Protein AF-A0A4Z1ID16-F1 (afdb_monomer)

Structure (mmCIF, N/CA/C/O backbone):
data_AF-A0A4Z1ID16-F1
#
_entry.id   AF-A0A4Z1ID16-F1
#
loop_
_atom_site.group_PDB
_atom_site.id
_atom_site.type_symbol
_atom_site.label_atom_id
_atom_site.label_alt_id
_atom_site.label_comp_id
_atom_site.label_asym_id
_atom_site.label_entity_id
_atom_site.label_seq_id
_atom_site.pdbx_PDB_ins_code
_atom_site.Cartn_x
_atom_site.Cartn_y
_atom_site.Cartn_z
_atom_site.occupancy
_atom_site.B_iso_or_equiv
_atom_site.auth_seq_id
_atom_site.auth_comp_id
_atom_site.auth_asym_id
_atom_site.auth_atom_id
_atom_site.pdbx_PDB_model_num
ATOM 1 N N . MET A 1 1 ? 16.696 -40.443 -11.381 1.00 58.94 1 MET A N 1
ATOM 2 C CA . MET A 1 1 ? 16.618 -39.407 -10.326 1.00 58.94 1 MET A CA 1
ATOM 3 C C . MET A 1 1 ? 15.485 -38.462 -10.694 1.00 58.94 1 MET A C 1
ATOM 5 O O . MET A 1 1 ? 15.493 -37.963 -11.809 1.00 58.94 1 MET A O 1
ATOM 9 N N . ARG A 1 2 ? 14.469 -38.293 -9.840 1.00 61.34 2 ARG A N 1
ATOM 10 C CA . ARG A 1 2 ? 13.385 -37.320 -10.063 1.00 61.34 2 ARG A CA 1
ATOM 11 C C . ARG A 1 2 ? 13.761 -36.040 -9.310 1.00 61.34 2 ARG A C 1
ATOM 13 O O . ARG A 1 2 ? 14.089 -36.170 -8.132 1.00 61.34 2 ARG A O 1
ATOM 20 N N . PRO A 1 3 ? 13.786 -34.855 -9.939 1.00 64.81 3 PRO A N 1
ATOM 21 C CA . PRO A 1 3 ? 14.107 -33.637 -9.212 1.00 64.81 3 PRO A CA 1
ATOM 22 C C . PRO A 1 3 ? 12.997 -33.361 -8.196 1.00 64.81 3 PRO A C 1
ATOM 24 O O . PRO A 1 3 ? 11.813 -33.408 -8.526 1.00 64.81 3 PRO A O 1
ATOM 27 N N . PHE A 1 4 ? 13.392 -33.109 -6.951 1.00 61.41 4 PHE A N 1
ATOM 28 C CA . PHE A 1 4 ? 12.493 -32.610 -5.922 1.00 61.4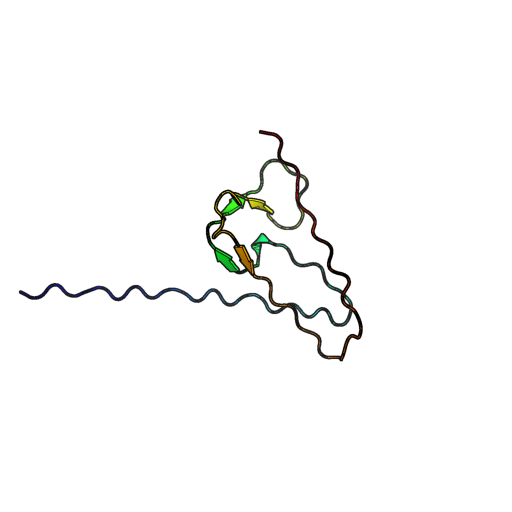1 4 PHE A CA 1
ATOM 29 C C . PHE A 1 4 ? 12.092 -31.183 -6.307 1.00 61.41 4 PHE A C 1
ATOM 31 O O . PHE A 1 4 ? 12.910 -30.267 -6.251 1.00 61.41 4 PHE A O 1
ATOM 38 N N . SER A 1 5 ? 10.849 -30.996 -6.746 1.00 71.94 5 SER A N 1
ATOM 39 C CA . SER A 1 5 ? 10.273 -29.667 -6.926 1.00 71.94 5 SER A CA 1
ATOM 40 C C . SER A 1 5 ? 10.121 -29.013 -5.556 1.00 71.94 5 SER A C 1
ATOM 42 O O . SER A 1 5 ? 9.353 -29.485 -4.718 1.00 71.94 5 SER A O 1
ATOM 44 N N . VAL A 1 6 ? 10.865 -27.933 -5.323 1.00 62.91 6 VAL A N 1
ATOM 45 C CA . VAL A 1 6 ? 10.660 -27.051 -4.174 1.00 62.91 6 VAL A CA 1
ATOM 46 C C . VAL A 1 6 ? 9.331 -26.334 -4.397 1.00 62.91 6 VAL A C 1
ATOM 48 O O . VAL A 1 6 ? 9.204 -25.511 -5.301 1.00 62.91 6 VAL A O 1
ATOM 51 N N . LEU A 1 7 ? 8.318 -26.690 -3.609 1.00 55.31 7 LEU A N 1
ATOM 52 C CA . LEU A 1 7 ? 7.050 -25.975 -3.577 1.00 55.31 7 LEU A CA 1
ATOM 53 C C . LEU A 1 7 ? 7.316 -24.616 -2.917 1.00 55.31 7 LEU A C 1
ATOM 55 O O . LEU A 1 7 ? 7.602 -24.554 -1.722 1.00 55.31 7 LEU A O 1
ATOM 59 N N . ALA A 1 8 ? 7.295 -23.537 -3.697 1.00 59.44 8 ALA A N 1
ATOM 60 C CA . ALA A 1 8 ? 7.425 -22.190 -3.159 1.00 59.44 8 ALA A CA 1
ATOM 61 C C . ALA A 1 8 ? 6.236 -21.908 -2.226 1.00 59.44 8 ALA A C 1
ATOM 63 O O . ALA A 1 8 ? 5.089 -21.865 -2.672 1.00 59.44 8 ALA A O 1
ATOM 64 N N . LEU A 1 9 ? 6.499 -21.727 -0.928 1.00 48.34 9 LEU A N 1
ATOM 65 C CA . LEU A 1 9 ? 5.519 -21.159 -0.007 1.00 48.34 9 LEU A CA 1
ATOM 66 C C . LEU A 1 9 ? 5.387 -19.671 -0.347 1.00 48.34 9 LEU A C 1
ATOM 68 O O . LEU A 1 9 ? 6.226 -18.865 0.050 1.00 48.34 9 LEU A O 1
ATOM 72 N N . ALA A 1 10 ? 4.347 -19.304 -1.092 1.00 55.50 10 ALA A N 1
ATOM 73 C CA . ALA A 1 10 ? 3.938 -17.910 -1.182 1.00 55.50 10 ALA A CA 1
ATOM 74 C C . ALA A 1 10 ? 3.471 -17.468 0.214 1.00 55.50 10 ALA A C 1
ATOM 76 O O . ALA A 1 10 ? 2.492 -18.003 0.740 1.00 55.50 10 ALA A O 1
ATOM 77 N N . SER A 1 11 ? 4.181 -16.526 0.842 1.00 55.31 11 SER A N 1
ATOM 78 C CA . SER A 1 11 ? 3.671 -15.870 2.041 1.00 55.31 11 SER A CA 1
ATOM 79 C C . SER A 1 11 ? 2.456 -15.040 1.636 1.00 55.31 11 SER A C 1
ATOM 81 O O . SER A 1 11 ? 2.546 -14.087 0.865 1.00 55.31 11 SER A O 1
ATOM 83 N N . LEU A 1 12 ? 1.284 -15.417 2.138 1.00 54.41 12 LEU A N 1
ATOM 84 C CA . LEU A 1 12 ? 0.121 -14.545 2.087 1.00 54.41 12 LEU A CA 1
ATOM 85 C C . LEU A 1 12 ? 0.393 -13.420 3.087 1.00 54.41 12 LEU A C 1
ATOM 87 O O . LEU A 1 12 ? 0.215 -13.601 4.291 1.00 54.41 12 LEU A O 1
ATOM 91 N N . ALA A 1 13 ? 0.898 -12.283 2.609 1.00 57.50 13 ALA A N 1
ATOM 92 C CA . ALA A 1 13 ? 0.925 -11.071 3.412 1.00 57.50 13 ALA A CA 1
ATOM 93 C C . ALA A 1 13 ? -0.522 -10.771 3.828 1.00 57.50 13 ALA A C 1
ATOM 95 O O . ALA A 1 13 ? -1.368 -10.463 2.990 1.00 57.50 13 ALA A O 1
ATOM 96 N N . SER A 1 14 ? -0.831 -10.931 5.116 1.00 56.56 14 SER A N 1
ATOM 97 C CA . SER A 1 14 ? -2.130 -10.528 5.641 1.00 56.56 14 SER A CA 1
ATOM 98 C C . SER A 1 14 ? -2.177 -9.008 5.602 1.00 56.56 14 SER A C 1
ATOM 100 O O . SER A 1 14 ? -1.415 -8.359 6.318 1.00 56.56 14 SER A O 1
ATOM 102 N N . ALA A 1 15 ? -3.060 -8.438 4.779 1.00 63.12 15 ALA A N 1
ATOM 103 C CA . ALA A 1 15 ? -3.346 -7.010 4.837 1.00 63.12 15 ALA A CA 1
ATOM 104 C C . ALA A 1 15 ? -3.718 -6.636 6.276 1.00 63.12 15 ALA A C 1
ATOM 106 O O . ALA A 1 15 ? -4.515 -7.333 6.914 1.00 63.12 15 ALA A O 1
ATOM 107 N N . ALA A 1 16 ? -3.179 -5.529 6.781 1.00 69.25 16 ALA A N 1
ATOM 108 C CA . ALA A 1 16 ? -3.715 -4.933 7.992 1.00 69.25 16 ALA A CA 1
ATOM 109 C C . ALA A 1 16 ? -5.180 -4.552 7.726 1.00 69.25 16 ALA A C 1
ATOM 111 O O . ALA A 1 16 ? -5.471 -3.783 6.808 1.00 69.25 16 ALA A O 1
ATOM 112 N N . VAL A 1 17 ? -6.105 -5.120 8.502 1.00 82.81 17 VAL A N 1
ATOM 113 C CA . VAL A 1 17 ? -7.513 -4.723 8.450 1.00 82.81 17 VAL A CA 1
ATOM 114 C C . VAL A 1 17 ? -7.666 -3.472 9.304 1.00 82.81 17 VAL A C 1
ATOM 116 O O . VAL A 1 17 ? -7.569 -3.536 10.530 1.00 82.81 17 VAL A O 1
ATOM 119 N N . VAL A 1 18 ? -7.896 -2.328 8.665 1.00 89.00 18 VAL A N 1
ATOM 120 C CA . VAL A 1 18 ? -7.992 -1.050 9.379 1.00 89.00 18 VAL A CA 1
ATOM 121 C C . VAL A 1 18 ? -9.437 -0.753 9.749 1.00 89.00 18 VAL A C 1
ATOM 123 O O . VAL A 1 18 ? -10.306 -0.713 8.879 1.00 89.00 18 VAL A O 1
ATOM 126 N N . ASP A 1 19 ? -9.690 -0.515 11.038 1.00 90.88 19 ASP A N 1
ATOM 127 C CA . ASP A 1 19 ? -10.994 -0.044 11.507 1.00 90.88 19 ASP A CA 1
ATOM 128 C C . ASP A 1 19 ? -11.198 1.435 11.145 1.00 90.88 19 ASP A C 1
ATOM 130 O O . ASP A 1 19 ? -10.482 2.317 11.617 1.00 90.88 19 ASP A O 1
ATOM 134 N N . VAL A 1 20 ? -12.201 1.702 10.312 1.00 91.50 20 VAL A N 1
ATOM 135 C CA . VAL A 1 20 ? -12.590 3.035 9.839 1.00 91.50 20 VAL A CA 1
ATOM 136 C C . VAL A 1 20 ? -13.867 3.556 10.502 1.00 91.50 20 VAL A C 1
ATOM 138 O O . VAL A 1 20 ? -14.411 4.569 10.070 1.00 91.50 20 VAL A O 1
ATOM 141 N N . THR A 1 21 ? -14.342 2.920 11.578 1.00 90.69 21 THR A N 1
ATOM 142 C CA . THR A 1 21 ? -15.575 3.293 12.303 1.00 90.69 21 THR A CA 1
ATOM 143 C C . THR A 1 21 ? -15.631 4.770 12.708 1.00 90.69 21 THR A C 1
ATOM 145 O O . THR A 1 21 ? -16.711 5.356 12.736 1.00 90.69 21 THR A O 1
ATOM 148 N N . LYS A 1 22 ? -14.482 5.394 12.996 1.00 89.88 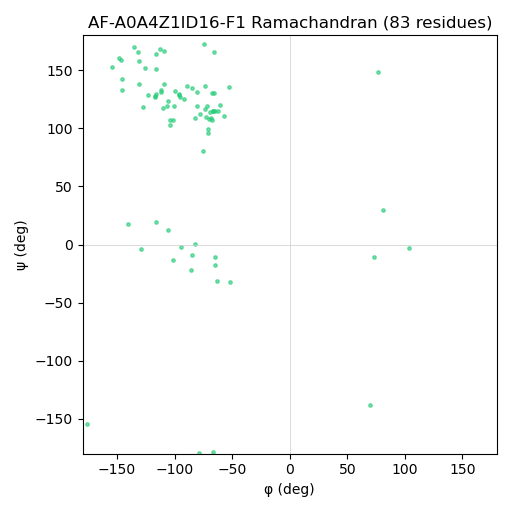22 LYS A N 1
ATOM 149 C CA . LYS A 1 22 ? -14.371 6.827 13.337 1.00 89.88 22 LYS A CA 1
ATOM 150 C C . LYS A 1 22 ? -13.562 7.630 12.310 1.00 89.88 22 LYS A C 1
ATOM 152 O O . LYS A 1 22 ? -13.075 8.714 12.619 1.00 89.88 22 LYS A O 1
ATOM 157 N N . GLY A 1 23 ? -13.418 7.094 11.099 1.00 90.25 23 GLY A N 1
ATOM 158 C CA . GLY A 1 23 ? -12.423 7.537 10.130 1.00 90.25 23 GLY A CA 1
ATOM 159 C C . GLY A 1 23 ? -11.029 7.015 10.480 1.00 90.25 23 GLY A C 1
ATOM 160 O O . GLY A 1 23 ? -10.694 6.816 11.647 1.00 90.25 23 GLY A O 1
ATOM 161 N N . ALA A 1 24 ? -10.213 6.776 9.457 1.00 91.50 24 ALA A N 1
ATOM 162 C CA . ALA A 1 24 ? -8.824 6.381 9.635 1.00 91.50 24 ALA A CA 1
ATOM 163 C C . ALA A 1 24 ? -7.964 6.916 8.496 1.00 91.50 24 ALA A C 1
ATOM 165 O O . ALA A 1 24 ? -8.451 7.224 7.406 1.00 91.50 24 ALA A O 1
ATOM 166 N N . LYS A 1 25 ? -6.663 6.973 8.764 1.00 92.88 25 LYS A N 1
ATOM 167 C CA . LYS A 1 25 ? -5.633 7.144 7.753 1.00 92.88 25 LYS A CA 1
ATOM 168 C C . LYS A 1 25 ? -4.843 5.847 7.666 1.00 92.88 25 LYS A C 1
ATOM 170 O O . LYS A 1 25 ? -4.446 5.308 8.695 1.00 92.88 25 LYS A O 1
ATOM 175 N N . VAL A 1 26 ? -4.623 5.373 6.445 1.00 93.25 2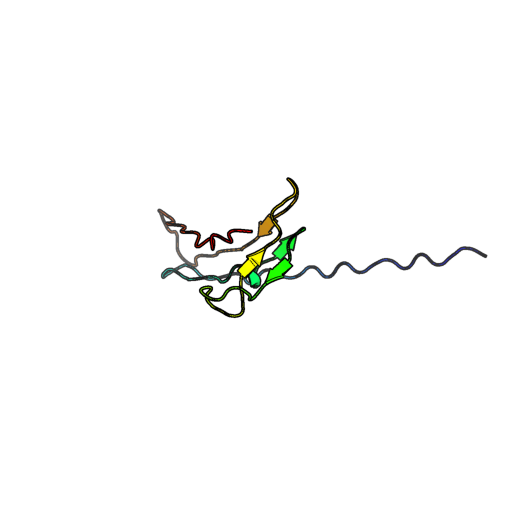6 VAL A N 1
ATOM 176 C CA . VAL A 1 26 ? -3.858 4.157 6.164 1.00 93.25 26 VAL A CA 1
ATOM 177 C C . VAL A 1 26 ? -2.727 4.519 5.225 1.00 93.25 26 VAL A C 1
ATOM 179 O O . VAL A 1 26 ? -2.966 5.161 4.204 1.00 93.25 26 VAL A O 1
ATOM 182 N N . GLU A 1 27 ? -1.509 4.138 5.590 1.00 94.06 27 GLU A N 1
ATOM 183 C CA . GLU A 1 27 ? -0.339 4.351 4.743 1.00 94.06 27 GLU A CA 1
ATOM 184 C C . GLU A 1 27 ? -0.287 3.245 3.676 1.00 94.06 27 GLU A C 1
ATOM 186 O O . GLU A 1 27 ? -0.454 2.060 3.987 1.00 94.06 27 GLU A O 1
ATOM 191 N N . ALA A 1 28 ? -0.102 3.618 2.408 1.00 94.38 28 ALA A N 1
ATOM 192 C CA . ALA A 1 28 ? -0.204 2.688 1.281 1.00 94.38 28 ALA A CA 1
ATOM 193 C C . ALA A 1 28 ? 0.859 1.576 1.340 1.00 94.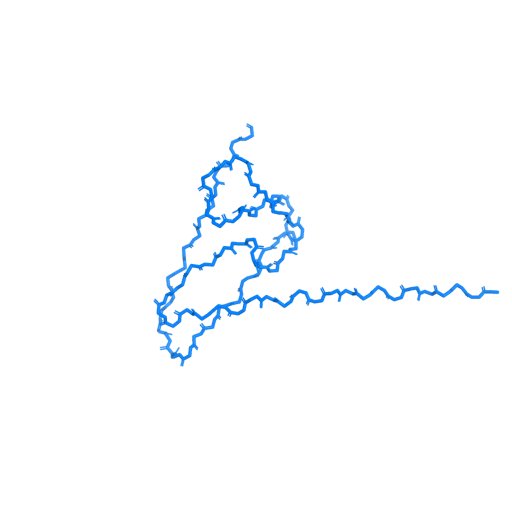38 28 ALA A C 1
ATOM 195 O O . ALA A 1 28 ? 0.591 0.445 0.939 1.00 94.38 28 ALA A O 1
ATOM 196 N N . GLU A 1 29 ? 2.033 1.873 1.902 1.00 94.19 29 GLU A N 1
ATOM 197 C CA . GLU A 1 29 ? 3.134 0.929 2.101 1.00 94.19 29 GLU A CA 1
ATOM 198 C C . GLU A 1 29 ? 2.811 -0.207 3.085 1.00 94.19 29 GLU A C 1
ATOM 200 O O . GLU A 1 29 ? 3.569 -1.169 3.173 1.00 94.19 29 GLU A O 1
ATOM 205 N N . THR A 1 30 ? 1.689 -0.122 3.808 1.00 93.19 30 THR A N 1
ATOM 206 C CA . THR A 1 30 ? 1.215 -1.183 4.717 1.00 93.19 30 THR A CA 1
ATOM 207 C C . THR A 1 30 ? 0.205 -2.139 4.073 1.00 93.19 30 THR A C 1
ATOM 209 O O . THR A 1 30 ? -0.246 -3.090 4.714 1.00 93.19 30 THR A O 1
ATOM 212 N N . GLY A 1 31 ? -0.167 -1.893 2.812 1.00 92.75 31 GLY A N 1
ATOM 213 C CA . GLY A 1 31 ? -1.077 -2.742 2.050 1.00 92.75 31 GLY A CA 1
ATOM 214 C C . GLY A 1 31 ? -0.432 -3.999 1.477 1.00 92.75 31 GLY A C 1
ATOM 215 O O . GLY A 1 31 ? 0.765 -4.243 1.613 1.00 92.75 31 GLY A O 1
ATOM 216 N N . ILE A 1 32 ? -1.239 -4.792 0.772 1.00 94.56 32 ILE A N 1
ATOM 217 C CA . ILE A 1 32 ? -0.716 -5.870 -0.072 1.00 94.56 32 ILE A CA 1
ATOM 218 C C . ILE A 1 32 ? -0.257 -5.248 -1.388 1.00 94.56 32 ILE A C 1
ATOM 220 O O . ILE A 1 32 ? -1.064 -4.660 -2.111 1.00 94.56 32 ILE A O 1
ATOM 224 N N . LEU A 1 33 ? 1.034 -5.387 -1.680 1.00 95.25 33 LEU A N 1
ATOM 225 C CA . LEU A 1 33 ? 1.681 -4.844 -2.869 1.00 95.25 33 LEU A CA 1
ATOM 226 C C . LEU A 1 33 ? 1.763 -5.920 -3.958 1.00 95.25 33 LEU A C 1
ATOM 228 O O . LEU A 1 33 ? 2.260 -7.016 -3.705 1.00 95.25 33 LEU A O 1
ATOM 232 N N . ASN A 1 34 ? 1.304 -5.603 -5.168 1.00 96.06 34 ASN A N 1
ATOM 233 C CA . ASN A 1 34 ? 1.448 -6.455 -6.348 1.00 96.06 34 ASN A CA 1
ATOM 234 C C . ASN A 1 34 ? 2.065 -5.647 -7.491 1.00 96.06 34 ASN A C 1
ATOM 236 O O . ASN A 1 34 ? 1.480 -4.646 -7.898 1.00 96.06 34 ASN A O 1
ATOM 240 N N . GLY A 1 35 ? 3.240 -6.056 -7.973 1.00 96.06 35 GLY A N 1
ATOM 241 C CA . GLY A 1 35 ? 3.966 -5.363 -9.052 1.00 96.06 35 GLY A CA 1
ATOM 242 C C . GLY A 1 35 ? 4.624 -4.031 -8.658 1.00 96.06 35 GLY A C 1
ATOM 243 O O . GLY A 1 35 ? 5.465 -3.527 -9.388 1.00 96.06 35 GLY A O 1
ATOM 244 N N . VAL A 1 36 ? 4.325 -3.503 -7.470 1.00 96.25 36 VAL A N 1
ATOM 245 C CA . VAL A 1 36 ? 4.792 -2.196 -6.978 1.00 96.25 36 VAL A CA 1
ATOM 246 C C . VAL A 1 36 ? 5.819 -2.319 -5.850 1.00 96.25 36 VAL A C 1
ATOM 248 O O . VAL A 1 36 ? 5.979 -3.374 -5.235 1.00 96.25 36 VAL A O 1
ATOM 251 N N . THR A 1 37 ? 6.505 -1.217 -5.538 1.00 96.00 37 THR A N 1
ATOM 252 C CA . THR A 1 37 ? 7.524 -1.149 -4.472 1.00 96.00 37 THR A CA 1
ATOM 253 C C . THR A 1 37 ? 7.318 0.057 -3.560 1.00 96.00 37 THR A C 1
ATOM 255 O O . THR A 1 37 ? 6.565 0.971 -3.889 1.00 96.00 37 THR A O 1
ATOM 258 N N . VAL A 1 38 ? 7.982 0.071 -2.401 1.00 95.94 38 VAL A N 1
ATOM 259 C CA . VA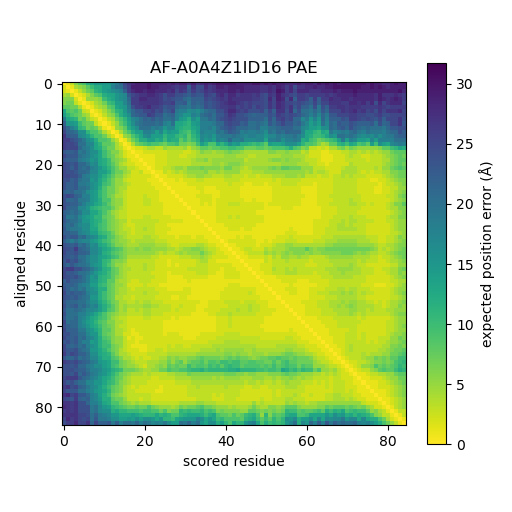L A 1 38 ? 7.971 1.214 -1.474 1.00 95.94 38 VAL A CA 1
ATOM 260 C C . VAL A 1 38 ? 9.207 2.077 -1.708 1.00 95.94 38 VAL A C 1
ATOM 262 O O . VAL A 1 38 ? 10.328 1.570 -1.712 1.00 95.94 38 VAL A O 1
ATOM 265 N N . GLY A 1 39 ? 8.995 3.380 -1.876 1.00 93.88 39 GLY A N 1
ATOM 266 C CA . GLY A 1 39 ? 10.037 4.400 -1.935 1.00 93.88 39 GLY A CA 1
ATOM 267 C C . GLY A 1 39 ? 9.927 5.394 -0.783 1.00 93.88 39 GLY A C 1
ATOM 268 O O . GLY A 1 39 ? 8.901 5.489 -0.115 1.00 93.88 39 GLY A O 1
ATOM 2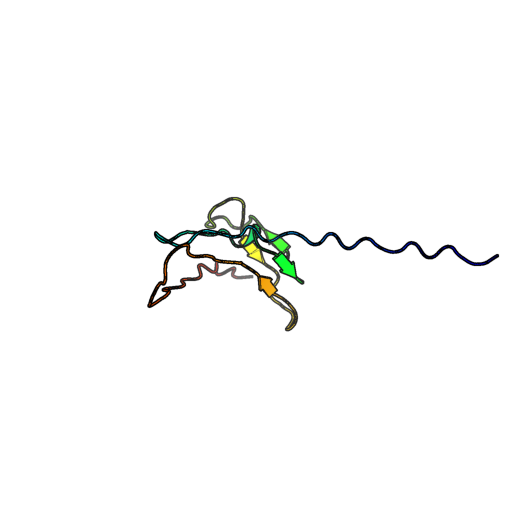69 N N . ASN A 1 40 ? 10.997 6.149 -0.548 1.00 94.44 40 ASN A N 1
ATOM 270 C CA . ASN A 1 40 ? 11.064 7.184 0.491 1.00 94.44 40 ASN A CA 1
ATOM 271 C C . ASN A 1 40 ? 11.812 8.447 0.023 1.00 94.44 40 ASN A C 1
ATOM 273 O O . ASN A 1 40 ? 12.256 9.256 0.837 1.00 94.44 40 ASN A O 1
ATOM 277 N N . ASN A 1 41 ? 11.965 8.615 -1.291 1.00 90.81 41 ASN A N 1
ATOM 278 C CA . ASN A 1 41 ? 12.590 9.782 -1.894 1.00 90.81 41 ASN A CA 1
ATOM 279 C C . ASN A 1 41 ? 11.908 10.108 -3.236 1.00 90.81 41 ASN A C 1
ATOM 281 O O . ASN A 1 41 ? 11.751 9.194 -4.047 1.00 90.81 41 ASN A O 1
ATOM 285 N N . PRO A 1 42 ? 11.547 11.375 -3.510 1.00 87.75 42 PRO A N 1
ATOM 286 C CA . PRO A 1 42 ? 11.669 12.542 -2.629 1.00 87.75 42 PRO A CA 1
ATOM 287 C C . PRO A 1 42 ? 10.773 12.460 -1.380 1.00 87.75 42 PRO A C 1
ATOM 289 O O . PRO A 1 42 ? 9.878 11.622 -1.285 1.00 87.75 42 PRO A O 1
ATOM 292 N N . GLY A 1 43 ? 11.046 13.322 -0.396 1.00 87.25 43 GLY A N 1
ATOM 293 C CA . GLY A 1 43 ? 10.217 13.468 0.806 1.00 87.25 43 GLY A CA 1
ATOM 294 C C . GLY A 1 43 ? 8.814 14.037 0.525 1.00 87.25 43 GLY A C 1
ATOM 295 O O . GLY A 1 43 ? 8.462 14.341 -0.610 1.00 87.25 43 GLY A O 1
ATOM 296 N N . GLY A 1 44 ? 8.006 14.223 1.577 1.00 88.25 44 GLY A N 1
ATOM 297 C CA . GLY A 1 44 ? 6.646 14.799 1.490 1.00 88.25 44 GLY A CA 1
ATOM 298 C C . GLY A 1 44 ? 5.499 13.780 1.604 1.00 88.25 44 GLY A C 1
ATOM 299 O O . GLY A 1 44 ? 4.315 14.151 1.650 1.00 88.25 44 GLY A O 1
ATOM 300 N N . PHE A 1 45 ? 5.850 12.499 1.700 1.00 92.19 45 PHE A N 1
ATOM 301 C CA . PHE A 1 45 ? 4.961 11.426 2.133 1.00 92.19 45 PHE A CA 1
ATOM 302 C C . PHE A 1 45 ? 4.726 11.472 3.649 1.00 92.19 45 PHE A C 1
ATOM 304 O O . PHE A 1 45 ? 5.303 12.281 4.377 1.00 92.19 45 PHE A O 1
ATOM 311 N N . SER A 1 46 ? 3.817 10.629 4.114 1.00 92.38 46 SER A N 1
ATOM 312 C CA . SER A 1 46 ? 3.620 10.348 5.532 1.00 92.38 46 SER A CA 1
ATOM 313 C C . SER A 1 46 ? 4.017 8.916 5.849 1.00 92.38 46 SER A C 1
ATOM 315 O O . SER A 1 46 ? 4.230 8.141 4.931 1.00 92.38 46 SER A O 1
ATOM 317 N N . GLY A 1 47 ? 4.126 8.569 7.131 1.00 92.56 47 GLY A N 1
ATOM 318 C CA . GLY A 1 47 ? 4.600 7.238 7.496 1.00 92.56 47 GLY A CA 1
ATOM 319 C C . GLY A 1 47 ? 6.081 7.079 7.162 1.00 92.56 47 GLY A C 1
ATOM 320 O O . GLY 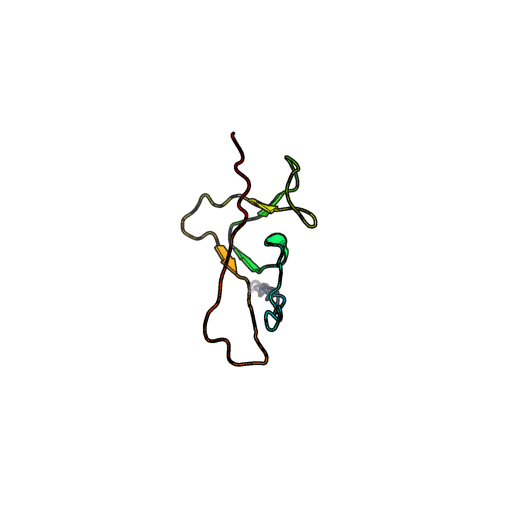A 1 47 ? 6.875 7.985 7.430 1.00 92.56 47 GLY A O 1
ATOM 321 N N . SER A 1 48 ? 6.450 5.924 6.614 1.00 94.19 48 SER A N 1
ATOM 322 C CA . SER A 1 48 ? 7.842 5.595 6.282 1.00 94.19 48 SER A CA 1
ATOM 323 C C . SER A 1 48 ? 8.161 5.755 4.798 1.00 94.19 48 SER A C 1
ATOM 325 O O . SER A 1 48 ? 9.343 5.779 4.440 1.00 94.19 48 SER A O 1
ATOM 327 N N . GLY A 1 49 ? 7.143 5.896 3.945 1.00 94.38 49 GLY A N 1
ATOM 328 C CA . GLY A 1 49 ? 7.339 6.017 2.509 1.00 94.38 49 GLY A CA 1
ATOM 329 C C . GLY A 1 49 ? 6.058 6.265 1.722 1.00 94.38 49 GLY A C 1
ATOM 330 O O . GLY A 1 49 ? 5.079 6.822 2.205 1.00 94.38 49 GLY A O 1
ATOM 331 N N . PHE A 1 50 ? 6.101 5.869 0.457 1.00 94.50 50 PHE A N 1
ATOM 332 C CA . PHE A 1 50 ? 4.968 5.833 -0.458 1.00 94.50 50 PHE A CA 1
ATOM 333 C C . PHE A 1 50 ? 5.135 4.653 -1.417 1.00 94.50 50 PHE A C 1
ATOM 335 O O . PHE A 1 50 ? 6.244 4.162 -1.635 1.00 94.50 50 PHE A O 1
ATOM 342 N N . VAL A 1 51 ? 4.036 4.203 -2.020 1.00 95.00 51 VAL A N 1
ATOM 343 C CA . VAL A 1 51 ? 4.091 3.159 -3.048 1.00 95.00 51 VAL A CA 1
ATOM 344 C C . VAL A 1 51 ? 4.385 3.778 -4.413 1.00 95.00 51 VAL A C 1
ATOM 346 O O . VAL A 1 51 ? 3.788 4.787 -4.788 1.00 95.00 51 VAL A O 1
ATOM 349 N N . GLN A 1 52 ? 5.299 3.162 -5.156 1.00 94.12 52 GLN A N 1
ATOM 350 C CA . GLN A 1 52 ? 5.772 3.601 -6.464 1.00 94.12 52 GLN A CA 1
ATOM 351 C C . GLN A 1 52 ? 5.870 2.443 -7.462 1.00 94.12 52 GLN A C 1
ATOM 353 O O . GLN A 1 52 ? 5.799 1.272 -7.086 1.00 94.12 52 GLN A O 1
ATOM 358 N N . GLY A 1 53 ? 6.092 2.787 -8.734 1.00 92.81 53 GLY A N 1
ATOM 359 C CA . GLY A 1 53 ? 6.234 1.806 -9.814 1.00 92.81 53 GLY A CA 1
ATOM 360 C C . GLY A 1 53 ? 4.901 1.282 -10.339 1.00 92.81 53 GLY A C 1
ATOM 361 O O . GLY A 1 53 ? 4.840 0.146 -10.762 1.00 92.81 53 GLY A O 1
ATOM 362 N N . PHE A 1 54 ? 3.837 2.087 -10.281 1.00 93.38 54 PHE A N 1
ATOM 363 C CA . PHE A 1 54 ? 2.589 1.798 -10.991 1.00 93.38 54 PHE A CA 1
ATOM 364 C C . PHE A 1 54 ? 2.766 2.097 -12.487 1.00 93.38 54 PHE A C 1
ATOM 366 O O . PHE A 1 54 ? 2.406 3.184 -12.947 1.00 93.38 54 PHE A O 1
ATOM 373 N N . ASP A 1 55 ? 3.377 1.177 -13.229 1.00 93.69 55 ASP A N 1
ATOM 374 C CA . ASP A 1 55 ? 3.689 1.344 -14.655 1.00 93.69 55 ASP A CA 1
ATOM 375 C C . ASP A 1 55 ? 3.232 0.179 -15.548 1.00 93.69 55 ASP A C 1
ATOM 377 O O . ASP A 1 55 ? 3.258 0.303 -16.777 1.00 93.69 55 ASP A O 1
ATOM 381 N N . ALA A 1 56 ? 2.690 -0.887 -14.958 1.00 95.62 56 ALA A N 1
ATOM 382 C CA . ALA A 1 56 ? 2.007 -1.970 -15.646 1.00 95.62 56 ALA A CA 1
ATOM 383 C C . ALA A 1 56 ? 0.523 -2.067 -15.249 1.00 95.62 56 ALA A C 1
ATOM 385 O O . ALA A 1 56 ? 0.105 -1.768 -14.133 1.00 95.62 56 ALA A O 1
ATOM 386 N N . ALA A 1 57 ? -0.311 -2.554 -16.175 1.00 97.38 57 ALA A N 1
ATOM 387 C CA . ALA A 1 57 ? -1.758 -2.689 -15.958 1.00 97.38 57 ALA A CA 1
ATOM 388 C C . ALA A 1 57 ? -2.139 -3.698 -14.853 1.00 97.38 57 ALA A C 1
ATOM 390 O O . ALA A 1 57 ? -3.273 -3.691 -14.380 1.00 97.38 57 ALA A O 1
ATOM 391 N N . SER A 1 58 ? -1.217 -4.583 -14.469 1.00 96.81 58 SER A N 1
ATOM 392 C CA . SER A 1 58 ? -1.393 -5.561 -13.390 1.00 96.81 58 SER A CA 1
ATOM 393 C C . SER A 1 58 ? -1.072 -5.016 -11.996 1.00 96.81 58 SER A C 1
ATOM 395 O O . SER A 1 58 ? -1.306 -5.715 -11.008 1.00 96.81 58 SER A O 1
ATOM 397 N N . ASP A 1 59 ? -0.503 -3.816 -11.906 1.00 97.12 59 ASP A N 1
ATOM 398 C CA . ASP A 1 59 ? 0.006 -3.274 -10.652 1.00 97.12 59 ASP A CA 1
ATOM 399 C C . ASP A 1 59 ? -1.132 -2.836 -9.736 1.00 97.12 59 ASP A C 1
ATOM 401 O O . ASP A 1 59 ? -2.102 -2.203 -10.160 1.00 97.12 59 ASP A O 1
ATOM 405 N N . SER A 1 60 ? -1.027 -3.169 -8.450 1.00 95.75 60 SER A N 1
ATOM 406 C CA . SER A 1 60 ? -2.072 -2.834 -7.484 1.00 95.75 60 SER A CA 1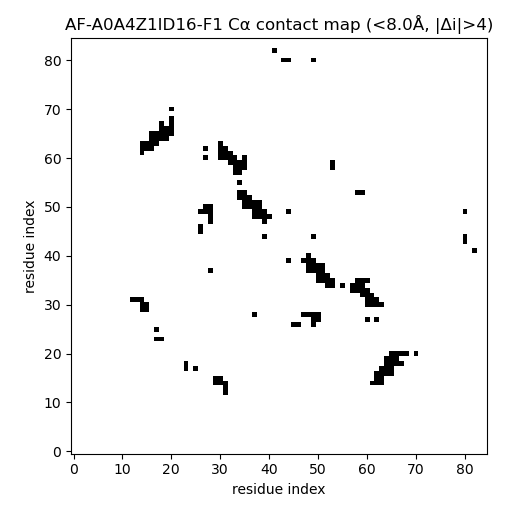
ATOM 407 C C . SER A 1 60 ? -1.548 -2.717 -6.060 1.00 95.75 60 SER A C 1
ATOM 409 O O . SER A 1 60 ? -0.616 -3.420 -5.663 1.00 95.75 60 SER A O 1
ATOM 411 N N . VAL A 1 61 ? -2.241 -1.903 -5.265 1.00 95.19 61 VAL A N 1
ATOM 412 C CA . VAL A 1 61 ? -2.180 -1.932 -3.800 1.00 95.19 61 VAL A CA 1
ATOM 413 C C . VAL A 1 61 ? -3.559 -2.295 -3.279 1.00 95.19 61 VAL A C 1
ATOM 415 O O . VAL A 1 61 ? -4.540 -1.637 -3.620 1.00 95.19 61 VAL A O 1
ATOM 418 N N . THR A 1 62 ? -3.634 -3.319 -2.431 1.00 94.62 62 THR A N 1
ATOM 419 C CA . THR A 1 62 ? -4.882 -3.694 -1.756 1.00 94.62 62 THR A CA 1
ATOM 420 C C . THR A 1 62 ? -4.841 -3.273 -0.292 1.00 94.62 62 THR A C 1
ATOM 422 O O . THR A 1 62 ? -3.964 -3.699 0.462 1.00 94.62 62 THR A O 1
ATOM 425 N N . ILE A 1 63 ? -5.826 -2.469 0.115 1.00 92.25 63 ILE A N 1
ATOM 426 C CA . ILE A 1 63 ? -6.071 -2.070 1.504 1.00 92.25 63 ILE A CA 1
ATOM 427 C C . ILE A 1 63 ? -7.425 -2.630 1.932 1.00 92.25 63 ILE A C 1
ATOM 429 O O . ILE A 1 63 ? -8.424 -2.430 1.241 1.00 92.25 63 ILE A O 1
ATOM 433 N N . THR A 1 64 ? -7.467 -3.310 3.079 1.00 90.94 64 THR A N 1
ATOM 434 C CA . THR A 1 64 ? -8.720 -3.821 3.647 1.00 90.94 64 THR A CA 1
ATOM 435 C C . THR A 1 64 ? -9.188 -2.898 4.762 1.00 90.94 64 THR A C 1
ATOM 437 O O . THR A 1 64 ? -8.498 -2.714 5.764 1.00 90.94 64 THR A O 1
ATOM 440 N N . LEU A 1 65 ? -10.374 -2.322 4.589 1.00 88.94 65 LEU A N 1
ATOM 441 C CA . LEU A 1 65 ? -11.015 -1.451 5.569 1.00 88.94 65 LEU A CA 1
ATOM 442 C C . LEU A 1 65 ? -12.212 -2.183 6.174 1.00 88.94 65 LEU A C 1
ATOM 444 O O . LEU A 1 65 ? -12.976 -2.823 5.453 1.00 88.94 65 LEU A O 1
ATOM 448 N N . GLN A 1 66 ? -12.394 -2.064 7.485 1.00 90.81 66 GLN A N 1
ATOM 449 C CA . GLN A 1 66 ? -13.551 -2.607 8.192 1.00 90.81 66 GLN A CA 1
ATOM 450 C C . GLN A 1 66 ? -14.243 -1.524 9.007 1.00 90.81 66 GLN A C 1
ATOM 452 O O . GLN A 1 66 ? -13.607 -0.590 9.483 1.00 90.81 66 GLN A O 1
ATOM 457 N N . SER A 1 67 ? -15.544 -1.671 9.223 1.00 90.19 67 SER A N 1
ATOM 458 C CA . SER A 1 67 ? -16.246 -0.896 10.237 1.00 90.19 67 SER A CA 1
ATOM 459 C C . SER A 1 67 ? -17.075 -1.827 11.100 1.00 90.19 67 SER A C 1
ATOM 461 O O . SER A 1 67 ? -17.732 -2.735 10.598 1.00 90.19 67 SER A O 1
ATOM 463 N N . ASN A 1 68 ? -17.053 -1.569 12.403 1.00 91.19 68 ASN A N 1
ATOM 464 C CA . ASN A 1 68 ? -17.853 -2.285 13.390 1.00 91.19 68 ASN A CA 1
ATOM 465 C C . ASN A 1 68 ? -19.292 -1.748 13.478 1.00 91.19 68 ASN A C 1
ATOM 467 O O . ASN A 1 68 ? -20.096 -2.239 14.267 1.00 91.19 68 ASN A O 1
ATOM 471 N N . ILE A 1 69 ? -19.627 -0.738 12.671 1.00 91.25 69 ILE A N 1
ATOM 472 C CA . ILE A 1 69 ? -20.977 -0.197 12.531 1.00 91.25 69 ILE A CA 1
ATOM 473 C C . ILE A 1 69 ? -21.340 -0.097 11.052 1.00 91.25 69 ILE A C 1
ATOM 475 O O . ILE A 1 69 ? -20.480 -0.008 10.175 1.00 91.25 69 ILE A O 1
ATOM 479 N N . LYS A 1 70 ? -22.639 -0.059 10.756 1.00 89.06 70 LYS A N 1
ATOM 480 C CA . LYS A 1 70 ? -23.093 0.233 9.398 1.00 89.06 70 LYS A CA 1
ATOM 481 C C . LYS A 1 70 ? -22.864 1.713 9.094 1.00 89.06 70 LYS A C 1
ATOM 483 O O . LYS A 1 70 ? -23.564 2.572 9.626 1.00 89.06 70 LYS A O 1
ATOM 488 N N . LEU A 1 71 ? -21.912 1.996 8.213 1.00 85.00 71 LEU A N 1
ATOM 489 C CA . LEU A 1 71 ? -21.723 3.321 7.634 1.00 85.00 71 LEU A CA 1
ATOM 490 C C . LEU A 1 71 ? -22.564 3.442 6.363 1.00 85.00 71 LEU A C 1
ATOM 492 O O . LEU A 1 71 ? -22.617 2.523 5.548 1.00 85.00 71 LEU A O 1
ATOM 496 N N . ASN A 1 72 ? -23.242 4.576 6.205 1.00 83.44 72 ASN A N 1
ATOM 497 C CA . ASN A 1 72 ? -24.082 4.831 5.033 1.00 83.44 72 ASN A CA 1
ATOM 498 C C . ASN A 1 72 ? -23.275 5.405 3.855 1.00 83.44 72 ASN A C 1
ATOM 500 O O . ASN A 1 72 ? -23.700 5.306 2.709 1.00 83.44 72 ASN A O 1
ATOM 504 N N . LEU A 1 73 ? -22.119 6.010 4.145 1.00 87.44 73 LEU A N 1
ATOM 505 C CA . LEU A 1 73 ? -21.213 6.603 3.170 1.00 87.44 73 LEU A CA 1
ATOM 506 C C . LEU A 1 73 ? -19.764 6.424 3.628 1.00 87.44 73 LEU A C 1
ATOM 508 O O . LEU A 1 73 ? -19.461 6.579 4.811 1.00 87.44 73 LEU A O 1
ATOM 512 N N . PHE A 1 74 ? -18.877 6.174 2.667 1.00 87.56 74 PHE A N 1
ATOM 513 C CA . PHE A 1 74 ? -17.433 6.291 2.837 1.00 87.56 74 PHE A CA 1
ATOM 514 C C . PHE A 1 74 ? -16.927 7.461 1.997 1.00 87.56 74 PHE A C 1
ATOM 516 O O . PHE A 1 74 ? -17.249 7.561 0.815 1.00 87.56 74 PHE A O 1
ATOM 523 N N . ASN A 1 75 ? -16.121 8.332 2.602 1.00 91.19 75 ASN A N 1
ATOM 524 C CA . ASN A 1 75 ? -15.331 9.318 1.873 1.00 91.19 75 ASN A CA 1
ATOM 525 C C . ASN A 1 75 ? -13.882 8.828 1.842 1.00 91.19 75 ASN A C 1
ATOM 527 O O . ASN A 1 75 ? -13.208 8.820 2.872 1.00 91.19 75 ASN A O 1
ATOM 531 N N . ILE A 1 76 ? -13.436 8.374 0.672 1.00 92.12 76 ILE A N 1
ATOM 532 C CA . ILE A 1 76 ? -12.098 7.820 0.471 1.00 92.12 76 ILE A CA 1
ATOM 533 C C . ILE A 1 76 ? -11.280 8.850 -0.296 1.00 92.12 76 ILE A C 1
ATOM 535 O O . ILE A 1 76 ? -11.616 9.208 -1.423 1.00 92.12 76 ILE A O 1
ATOM 539 N N . GLN A 1 77 ? -10.195 9.309 0.320 1.00 94.25 77 GLN A N 1
ATOM 540 C CA . GLN A 1 77 ? -9.263 10.249 -0.289 1.00 94.25 77 GLN A CA 1
ATOM 541 C C . GLN A 1 77 ? -7.897 9.591 -0.431 1.00 94.25 77 GLN A C 1
ATOM 543 O O . GLN A 1 77 ? -7.344 9.076 0.541 1.00 94.25 77 GLN A O 1
ATOM 548 N N . PHE A 1 78 ? -7.347 9.642 -1.640 1.00 92.62 78 PHE A N 1
ATOM 549 C CA . PHE A 1 78 ? -5.997 9.174 -1.924 1.00 92.62 78 PHE A CA 1
ATOM 550 C C . PHE A 1 78 ? -5.043 10.362 -1.971 1.00 92.62 78 PHE A C 1
ATOM 552 O O . PHE A 1 78 ? -5.303 11.353 -2.652 1.00 92.62 78 PHE A O 1
ATOM 559 N N . LYS A 1 79 ? -3.913 10.246 -1.271 1.00 91.81 79 LYS A N 1
ATOM 560 C CA . LYS A 1 79 ? -2.787 11.169 -1.420 1.00 91.81 79 LYS A CA 1
ATOM 561 C C . LYS A 1 79 ? -1.735 10.490 -2.287 1.00 91.81 79 LYS A C 1
ATOM 563 O O . LYS A 1 79 ? -1.062 9.575 -1.827 1.00 91.81 79 LYS A O 1
ATOM 568 N N . ILE A 1 80 ? -1.602 10.948 -3.527 1.00 87.38 80 ILE A N 1
ATOM 569 C CA . ILE A 1 80 ? -0.615 10.432 -4.478 1.00 87.38 80 ILE A CA 1
ATOM 570 C C . ILE A 1 80 ? 0.446 11.520 -4.677 1.00 87.38 80 ILE A C 1
ATOM 572 O O . ILE A 1 80 ? 0.094 12.617 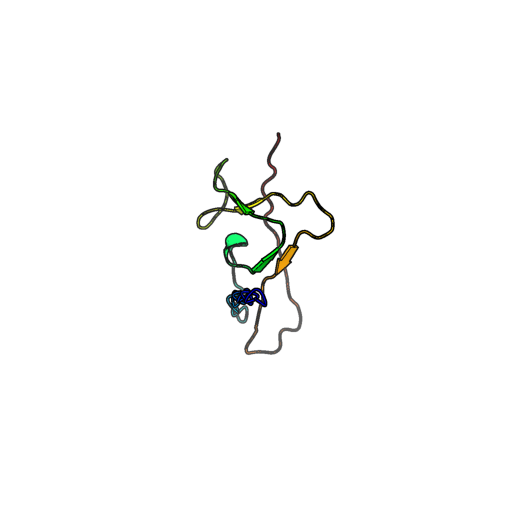-5.120 1.00 87.38 80 ILE A O 1
ATOM 576 N N . PRO A 1 81 ? 1.720 11.280 -4.319 1.00 80.62 81 PRO A N 1
ATOM 577 C CA . PRO A 1 81 ? 2.776 12.237 -4.609 1.00 80.62 81 PRO A CA 1
ATOM 578 C C . PRO A 1 81 ? 2.998 12.323 -6.124 1.00 80.62 81 PRO A C 1
ATOM 580 O O . PRO A 1 81 ? 3.156 11.306 -6.797 1.00 80.62 81 PRO A O 1
ATOM 583 N N . LEU A 1 82 ? 3.031 13.544 -6.664 1.00 72.88 82 LEU A N 1
ATOM 584 C CA . LEU A 1 82 ? 3.495 13.771 -8.029 1.00 72.88 82 LEU A CA 1
ATOM 585 C C . LEU A 1 82 ? 5.024 13.732 -8.028 1.00 72.88 82 LEU A C 1
ATOM 587 O O . LEU A 1 82 ? 5.666 14.619 -7.466 1.00 72.88 82 LEU A O 1
ATOM 591 N N . ILE A 1 83 ? 5.597 12.716 -8.664 1.00 68.56 83 ILE A N 1
ATOM 592 C CA . ILE A 1 83 ? 7.044 12.604 -8.848 1.00 68.56 83 ILE A CA 1
ATOM 593 C C . ILE A 1 83 ? 7.332 12.967 -10.297 1.00 68.56 83 ILE A C 1
ATOM 595 O O . ILE A 1 83 ? 7.057 12.190 -11.211 1.00 68.56 83 ILE A O 1
ATOM 599 N N . LEU A 1 84 ? 7.831 14.182 -10.505 1.00 61.06 84 LEU A N 1
ATOM 600 C CA . LEU A 1 84 ? 8.336 14.608 -11.804 1.00 61.06 84 LEU A CA 1
ATOM 601 C C . LEU A 1 84 ? 9.664 13.872 -12.037 1.00 61.06 84 LEU A C 1
ATOM 603 O O . LEU A 1 84 ? 10.567 13.981 -11.207 1.00 61.06 84 LEU A O 1
ATOM 607 N N . LYS A 1 85 ? 9.731 13.067 -13.103 1.00 59.69 85 LYS A N 1
ATOM 608 C CA . LYS A 1 85 ? 10.975 12.434 -13.565 1.00 59.69 85 LYS A CA 1
ATOM 609 C C . LYS A 1 85 ? 11.908 13.473 -14.175 1.00 59.69 85 LYS A C 1
ATOM 611 O O . LYS A 1 85 ? 11.382 14.396 -14.837 1.00 59.69 85 LYS A O 1
#

Foldseek 3Di:
DDDDDDDDDDPPLDQPAAECQVHDDDAQQSFDWDQWDWDCPPHDGPDRTHIDDPPDPRTDTDHHYDYPDDDPDDDDDDDDDDDDD

Secondary structure (DSSP, 8-state):
----------------EEE-TT-----GGGSEEES-EEE--SS--STT-EEE---STT-EEE-EEE-SS--S-------------

Organism: NCBI:txid278938

Mean predicted aligned error: 8.34 Å

pLDDT: mean 84.73, std 13.88, range [48.34, 97.38]

Radius of gyration: 17.21 Å; Cα contacts (8 Å, |Δi|>4): 96; chains: 1; bounding box: 41×54×29 Å

Solvent-accessible surface area (backbone atoms only — not comparable to full-atom values): 6039 Å² total; per-residue (Å²): 134,81,82,83,78,80,79,79,81,77,78,77,74,75,50,60,72,42,68,41,71,84,62,71,87,81,62,66,67,60,34,38,68,34,82,44,47,75,43,64,73,77,78,89,67,58,92,86,35,39,68,41,63,81,80,55,97,82,41,46,73,48,77,46,75,41,56,96,58,93,72,94,74,84,89,86,82,84,88,77,86,85,79,83,128

Nearest PDB structures (foldseek):
  5x7h-assembly1_A  TM=9.688E-01  e=3.165E-01  Paenibacillus sp. 598K
  3wnk-assembly1_A  TM=9.091E-01  e=2.957E-01  Niallia circulans

Sequence (85 aa):
MRPFSVLALASLASAAVVDVTKGAKVEAETGILNGVTVGNNPGGFSGSGFVQGFDAASDSVTITLQSNIKLNLFNIQFKIPLILK